Protein AF-A0A0B2VXY4-F1 (afdb_monomer_lite)

Foldseek 3Di:
DDDDDDDDDDDDDDDDDDDDDDDDDDDPDQPWDLCSLQVLQVVLQVPLPFQKAFPDDPVPADSFKGFIAGRHDVHDQVLQVVLQVVCVVVVNPDQFDDPVVGGGMDGCDPVHGSVNSVVVSVSSVVSSVVVVVD

Organism: Toxocara canis (NCBI:txid6265)

Radius of gyration: 22.94 Å; chains: 1; bounding box: 69×56×58 Å

InterPro domains:
  IPR015422 Pyridoxal phosphate-dependent transferase, small domain [G3DSA:3.90.1150.10] (25-132)
  IPR015424 Pyridoxal phosphate-dependent transferase [SSF53383] (34-130)
  IPR022278 Phosphoserine aminotransferase [PTHR43247] (21-131)

Structure (mmCIF, N/CA/C/O backbone):
data_AF-A0A0B2VXY4-F1
#
_entry.id   AF-A0A0B2VXY4-F1
#
loop_
_atom_site.group_PDB
_atom_site.id
_atom_site.type_symbol
_atom_site.label_atom_id
_atom_site.label_alt_id
_atom_site.label_comp_id
_atom_site.label_asym_id
_atom_site.label_entity_id
_atom_site.label_seq_id
_atom_site.pdbx_PDB_ins_code
_atom_site.Cartn_x
_atom_site.Cartn_y
_atom_site.Cartn_z
_atom_site.occupancy
_atom_site.B_iso_or_equiv
_atom_site.auth_seq_id
_atom_site.auth_comp_id
_atom_site.auth_asym_id
_atom_site.auth_atom_id
_atom_site.pdbx_PDB_model_num
ATOM 1 N N . MET A 1 1 ? -56.621 -38.574 -40.735 1.00 44.31 1 MET A N 1
ATOM 2 C CA . MET A 1 1 ? -55.286 -39.213 -40.753 1.00 44.31 1 MET A CA 1
ATOM 3 C C . MET A 1 1 ? -54.225 -38.117 -40.756 1.00 44.31 1 MET A C 1
ATOM 5 O O . MET A 1 1 ? -54.427 -37.148 -41.467 1.00 44.31 1 MET A O 1
ATOM 9 N N . MET A 1 2 ? -53.127 -38.332 -40.014 1.00 39.44 2 MET A N 1
ATOM 10 C CA . MET A 1 2 ? -51.811 -37.648 -40.070 1.00 39.44 2 MET A CA 1
ATOM 11 C C . MET A 1 2 ? -51.463 -36.569 -39.007 1.00 39.44 2 MET A C 1
ATOM 13 O O . MET A 1 2 ? -51.690 -35.387 -39.206 1.00 39.44 2 MET A O 1
ATOM 17 N N . LYS A 1 3 ? -50.829 -37.065 -37.918 1.00 41.31 3 LYS A N 1
ATOM 18 C CA . LYS A 1 3 ? -49.553 -36.650 -37.259 1.00 41.31 3 LYS A CA 1
ATOM 19 C C . LYS A 1 3 ? -49.435 -35.181 -36.787 1.00 41.31 3 LYS A C 1
ATOM 21 O O . LYS A 1 3 ? -49.343 -34.286 -37.605 1.00 41.31 3 LYS A O 1
ATOM 26 N N . SER A 1 4 ? -49.485 -34.848 -35.489 1.00 43.88 4 SER A N 1
ATOM 27 C CA . SER A 1 4 ? -48.499 -35.077 -34.402 1.00 43.88 4 SER A CA 1
ATOM 28 C C . SER A 1 4 ? -47.061 -34.638 -34.714 1.00 43.88 4 SER A C 1
ATOM 30 O O . SER A 1 4 ? -46.292 -35.423 -35.266 1.00 43.88 4 SER A O 1
ATOM 32 N N . SER A 1 5 ? -46.667 -33.462 -34.212 1.00 43.88 5 SER A N 1
ATOM 33 C CA . SER A 1 5 ? -45.280 -33.159 -33.826 1.00 43.88 5 SER A CA 1
ATOM 34 C C . SER A 1 5 ? -45.240 -32.023 -32.795 1.00 43.88 5 SER A C 1
ATOM 36 O O . SER A 1 5 ? -45.527 -30.872 -33.115 1.00 43.88 5 SER A O 1
ATOM 38 N N . LEU A 1 6 ? -44.896 -32.381 -31.553 1.00 43.19 6 LEU A N 1
ATOM 39 C CA . LEU A 1 6 ? -44.560 -31.474 -30.456 1.00 43.19 6 LEU A CA 1
ATOM 40 C C . LEU A 1 6 ? -43.288 -30.677 -30.784 1.00 43.19 6 LEU A C 1
ATOM 42 O O . LEU A 1 6 ? -42.260 -31.267 -31.116 1.00 43.19 6 LEU A O 1
ATOM 46 N N . THR A 1 7 ? -43.315 -29.367 -30.552 1.00 48.66 7 THR A N 1
ATOM 47 C CA . THR A 1 7 ? -42.123 -28.523 -30.396 1.00 48.66 7 THR A CA 1
ATOM 48 C C . THR A 1 7 ? -42.052 -28.019 -28.950 1.00 48.66 7 THR A C 1
ATOM 50 O O . THR A 1 7 ? -43.042 -27.578 -28.372 1.00 48.66 7 THR A O 1
ATOM 53 N N . ARG A 1 8 ? -40.881 -28.178 -28.320 1.00 41.69 8 ARG A N 1
ATOM 54 C CA . ARG A 1 8 ? -40.602 -27.805 -26.920 1.00 41.69 8 ARG A CA 1
ATOM 55 C C . ARG A 1 8 ? -40.398 -26.287 -26.786 1.00 41.69 8 ARG A C 1
ATOM 57 O O . ARG A 1 8 ? -39.759 -25.720 -27.669 1.00 41.69 8 ARG A O 1
ATOM 64 N N . PRO A 1 9 ? -40.790 -25.645 -25.670 1.00 42.12 9 PRO A N 1
ATOM 65 C CA . PRO A 1 9 ? -40.322 -24.304 -25.341 1.00 42.12 9 PRO A CA 1
ATOM 66 C C . PRO A 1 9 ? -39.018 -24.372 -24.526 1.00 42.12 9 PRO A C 1
ATOM 68 O O . PRO A 1 9 ? -38.925 -25.093 -23.532 1.00 42.12 9 PRO A O 1
ATOM 71 N N . THR A 1 10 ? -38.000 -23.618 -24.942 1.00 45.84 10 THR A N 1
ATOM 72 C CA . THR A 1 10 ? -36.771 -23.379 -24.168 1.00 45.84 10 THR A CA 1
ATOM 73 C C . THR A 1 10 ? -36.896 -22.083 -23.375 1.00 45.84 10 THR A C 1
ATOM 75 O O . THR A 1 10 ? -37.197 -21.031 -23.934 1.00 45.84 10 THR A O 1
ATOM 78 N N . ALA A 1 11 ? -36.649 -22.178 -22.071 1.00 41.75 11 ALA A N 1
ATOM 79 C CA . ALA A 1 11 ? -36.584 -21.069 -21.131 1.00 41.75 11 ALA A CA 1
ATOM 80 C C . ALA A 1 11 ? -35.378 -20.149 -21.398 1.00 41.75 11 ALA A C 1
ATOM 82 O O . ALA A 1 11 ? -34.286 -20.623 -21.702 1.00 41.75 11 ALA A O 1
ATOM 83 N N . GLY A 1 12 ? -35.566 -18.843 -21.202 1.00 37.97 12 GLY A N 1
ATOM 84 C CA . GLY A 1 12 ? -34.498 -17.845 -21.187 1.00 37.97 12 GLY A CA 1
ATOM 85 C C . GLY A 1 12 ? -34.935 -16.618 -20.395 1.00 37.97 12 GLY A C 1
ATOM 86 O O . GLY A 1 12 ? -35.722 -15.813 -20.874 1.00 37.97 12 GLY A O 1
ATOM 87 N N . ALA A 1 13 ? -34.464 -16.528 -19.153 1.00 39.25 13 ALA A N 1
ATOM 88 C CA . ALA A 1 13 ? -34.708 -15.436 -18.223 1.00 39.25 13 ALA A CA 1
ATOM 89 C C . ALA A 1 13 ? -33.928 -14.168 -18.613 1.00 39.25 13 ALA A C 1
ATOM 91 O O . ALA A 1 13 ? -32.765 -14.251 -18.995 1.00 39.25 13 ALA A O 1
ATOM 92 N N . GLY A 1 14 ? -34.529 -12.994 -18.416 1.00 37.03 14 GLY A N 1
ATOM 93 C CA . GLY A 1 14 ? -33.845 -11.705 -18.510 1.00 37.03 14 GLY A CA 1
ATOM 94 C C . GLY A 1 14 ? -34.555 -10.672 -17.647 1.00 37.03 14 GLY A C 1
ATOM 95 O O . GLY A 1 14 ? -35.614 -10.182 -18.011 1.00 37.03 14 GLY A O 1
ATOM 96 N N . ARG A 1 15 ? -34.001 -10.404 -16.462 1.00 41.06 15 ARG A N 1
ATOM 97 C CA . ARG A 1 15 ? -34.471 -9.386 -15.517 1.00 41.06 15 ARG A CA 1
ATOM 98 C C . ARG A 1 15 ? -34.192 -8.002 -16.103 1.00 41.06 15 ARG A C 1
ATOM 100 O O .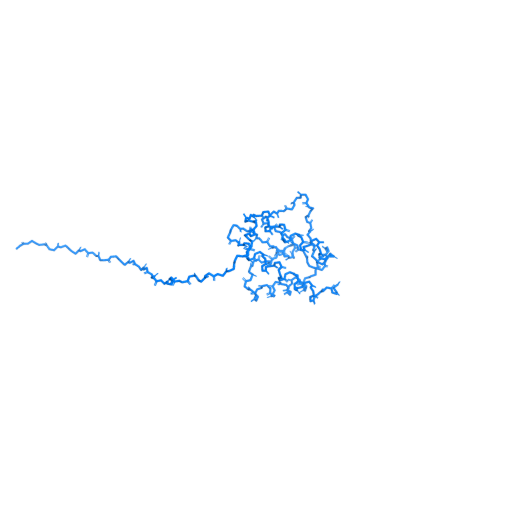 ARG A 1 15 ? -33.031 -7.624 -16.220 1.00 41.06 15 ARG A O 1
ATOM 107 N N . GLU A 1 16 ? -35.231 -7.241 -16.416 1.00 39.00 16 GLU A N 1
ATOM 108 C CA . GLU A 1 16 ? -35.106 -5.797 -16.605 1.00 39.00 16 GLU A CA 1
ATOM 109 C C . GLU A 1 16 ? -35.176 -5.125 -15.233 1.00 39.00 16 GLU A C 1
ATOM 111 O O . GLU A 1 16 ? -36.204 -5.148 -14.557 1.00 39.00 16 GLU A O 1
ATOM 116 N N . SER A 1 17 ? -34.060 -4.551 -14.788 1.00 39.88 17 SER A N 1
ATOM 117 C CA . SER A 1 17 ? -34.043 -3.687 -13.614 1.00 39.88 17 SER A CA 1
ATOM 118 C C . SER A 1 17 ? -33.213 -2.437 -13.875 1.00 39.88 17 SER A C 1
ATOM 120 O O . SER A 1 17 ? -32.003 -2.517 -14.070 1.00 39.88 17 SER A O 1
ATOM 122 N N . LEU A 1 18 ? -33.907 -1.305 -13.737 1.00 38.75 18 LEU A N 1
ATOM 123 C CA . LEU A 1 18 ? -33.425 -0.032 -13.200 1.00 38.75 18 LEU A CA 1
ATOM 124 C C . LEU A 1 18 ? -32.590 0.849 -14.139 1.00 38.75 18 LEU A C 1
ATOM 126 O O . LEU A 1 18 ? -31.379 1.003 -14.008 1.00 38.75 18 LEU A O 1
ATOM 130 N N . SER A 1 19 ? -33.312 1.585 -14.983 1.00 42.47 19 SER A N 1
ATOM 131 C CA . SER A 1 19 ? -32.935 2.944 -15.362 1.00 42.47 19 SER A CA 1
ATOM 132 C C . SER A 1 19 ? -33.084 3.879 -14.154 1.00 42.47 19 SER A C 1
ATOM 134 O O . SER A 1 19 ? -34.205 4.096 -13.700 1.00 42.47 19 SER A O 1
ATOM 136 N N . GLN A 1 20 ? -31.976 4.426 -13.649 1.00 40.78 20 GLN A N 1
ATOM 137 C CA . GLN A 1 20 ? -31.841 5.800 -13.126 1.00 40.78 20 GLN A CA 1
ATOM 138 C C . GLN A 1 20 ? -30.443 5.972 -12.508 1.00 40.78 20 GLN A C 1
ATOM 140 O O . GLN A 1 20 ? -30.239 5.783 -11.311 1.00 40.78 20 GLN A O 1
ATOM 145 N N . ALA A 1 21 ? -29.468 6.372 -13.326 1.00 48.22 21 ALA A N 1
ATOM 146 C CA . ALA A 1 21 ? -28.215 6.926 -12.826 1.00 48.22 21 ALA A CA 1
ATOM 147 C C . ALA A 1 21 ? -28.363 8.453 -12.742 1.00 48.22 21 ALA A C 1
ATOM 149 O O . ALA A 1 21 ? -28.417 9.150 -13.753 1.00 48.22 21 ALA A O 1
ATOM 150 N N . LYS A 1 22 ? -28.491 8.952 -11.509 1.00 41.19 22 LYS A N 1
ATOM 151 C CA . LYS A 1 22 ? -28.467 10.377 -11.164 1.00 41.19 22 LYS A CA 1
ATOM 152 C C . LYS A 1 22 ? -27.109 10.988 -11.510 1.00 41.19 22 LYS A C 1
ATOM 154 O O . LYS A 1 22 ? -26.071 10.485 -11.092 1.00 41.19 22 LYS A O 1
ATOM 159 N N . THR A 1 23 ? -27.157 12.135 -12.173 1.00 45.16 23 THR A N 1
ATOM 160 C CA . THR A 1 23 ? -26.072 13.101 -12.339 1.00 45.16 23 THR A CA 1
ATOM 161 C C . THR A 1 23 ? -25.501 13.495 -10.974 1.00 45.16 23 THR A C 1
ATOM 163 O O . THR A 1 23 ? -26.224 14.028 -10.129 1.00 45.16 23 THR A O 1
ATOM 166 N N . LYS A 1 24 ? -24.204 13.265 -10.749 1.00 42.03 24 LYS A N 1
ATOM 167 C CA . LYS A 1 24 ? -23.447 13.882 -9.655 1.00 42.03 24 LYS A CA 1
ATOM 168 C C . LYS A 1 24 ? -22.055 14.261 -10.145 1.00 42.03 24 LYS A C 1
ATOM 170 O O . LYS A 1 24 ? -21.290 13.386 -10.515 1.00 42.03 24 LYS A O 1
ATOM 175 N N . GLY A 1 25 ? -21.782 15.565 -10.091 1.00 37.16 25 GLY A N 1
ATOM 176 C CA . GLY A 1 25 ? -20.460 16.154 -9.885 1.00 37.16 25 GLY A CA 1
ATOM 177 C C . GLY A 1 25 ? -19.430 15.915 -10.981 1.00 37.16 25 GLY A C 1
ATOM 178 O O . GLY A 1 25 ? -18.835 14.851 -11.067 1.00 37.16 25 GLY A O 1
ATOM 179 N N . ALA A 1 26 ? -19.125 16.965 -11.740 1.00 49.56 26 ALA A N 1
ATOM 180 C CA . ALA A 1 26 ? -17.850 17.068 -12.429 1.00 49.56 26 ALA A CA 1
ATOM 181 C C . ALA A 1 26 ? -16.717 17.115 -11.385 1.00 49.56 26 ALA A C 1
ATOM 183 O O . ALA A 1 26 ? -16.342 18.184 -10.912 1.00 49.56 26 ALA A O 1
ATOM 184 N N . THR A 1 27 ? -16.187 15.957 -11.000 1.00 41.94 27 THR A N 1
ATOM 185 C CA . THR A 1 27 ? -14.828 15.849 -10.473 1.00 41.94 27 THR A CA 1
ATOM 186 C C . THR A 1 27 ? -13.949 15.386 -11.626 1.00 41.94 27 THR A C 1
ATOM 188 O O . THR A 1 27 ? -14.305 14.492 -12.393 1.00 41.94 27 THR A O 1
ATOM 191 N N . SER A 1 28 ? -12.842 16.099 -11.819 1.00 43.66 28 SER A N 1
ATOM 192 C CA . SER A 1 28 ? -11.775 15.800 -12.774 1.00 43.66 28 SER A CA 1
ATOM 193 C C . SER A 1 28 ? -11.609 14.294 -12.965 1.00 43.66 28 SER A C 1
ATOM 195 O O . SER A 1 28 ? -11.343 13.592 -11.991 1.00 43.66 28 SER A O 1
ATOM 197 N N . HIS A 1 29 ? -11.769 13.808 -14.198 1.00 46.78 29 HIS A N 1
ATOM 198 C CA . HIS 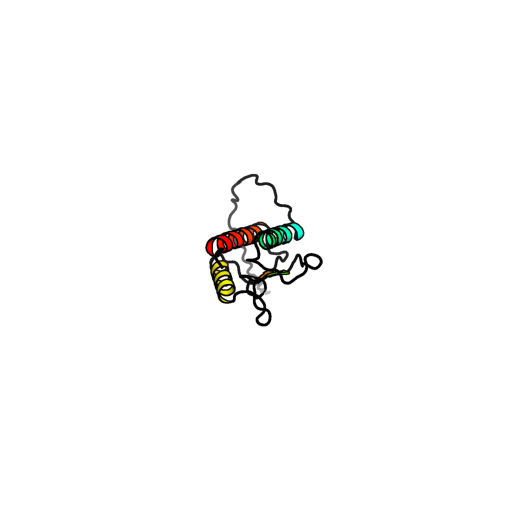A 1 29 ? -11.515 12.408 -14.518 1.00 46.78 29 HIS A CA 1
ATOM 199 C C . HIS A 1 29 ? -10.082 12.085 -14.070 1.00 46.78 29 HIS A C 1
ATOM 201 O O . HIS A 1 29 ? -9.140 12.658 -14.626 1.00 46.78 29 HIS A O 1
ATOM 207 N N . PRO A 1 30 ? -9.882 11.240 -13.046 1.00 54.06 30 PRO A N 1
ATOM 208 C CA . PRO A 1 30 ? -8.543 10.881 -12.619 1.00 54.06 30 PRO A CA 1
ATOM 209 C C . PRO A 1 30 ? -7.903 10.112 -13.770 1.00 54.06 30 PRO A C 1
ATOM 211 O O . PRO A 1 30 ? -8.549 9.220 -14.316 1.00 54.06 30 PRO A O 1
ATOM 214 N N . CYS A 1 31 ? -6.678 10.476 -14.162 1.00 52.72 31 CYS A N 1
ATOM 215 C CA . CYS A 1 31 ? -5.918 9.824 -15.231 1.00 52.72 31 CYS A CA 1
ATOM 216 C C . CYS A 1 31 ? -6.151 8.306 -15.202 1.00 52.72 31 CYS A C 1
ATOM 218 O O . CYS A 1 31 ? -5.686 7.601 -14.308 1.00 52.72 31 CYS A O 1
ATOM 220 N N . THR A 1 32 ? -6.949 7.801 -16.141 1.00 60.72 32 THR A N 1
ATOM 221 C CA . THR A 1 32 ? -7.458 6.431 -16.111 1.00 60.72 32 THR A CA 1
ATOM 222 C C . THR A 1 32 ? -6.371 5.504 -16.631 1.00 60.72 32 THR A C 1
ATOM 224 O O . THR A 1 32 ? -6.276 5.244 -17.827 1.00 60.72 32 THR A O 1
ATOM 227 N N . GLY A 1 33 ? -5.492 5.039 -15.747 1.00 82.12 33 GLY A N 1
ATOM 228 C CA . GLY A 1 33 ? -4.384 4.186 -16.156 1.00 82.12 33 GLY A CA 1
ATOM 229 C C . GLY A 1 33 ? -3.713 3.482 -14.992 1.00 82.12 33 GLY A C 1
ATOM 230 O O . GLY A 1 33 ? -3.722 3.958 -13.859 1.00 82.12 33 GLY A O 1
ATOM 231 N N . LEU A 1 34 ? -3.098 2.340 -15.288 1.00 86.31 34 LEU A N 1
ATOM 232 C CA . LEU A 1 34 ? -2.355 1.551 -14.311 1.00 86.31 34 LEU A CA 1
ATOM 233 C C . LEU A 1 34 ? -1.229 2.364 -13.644 1.00 86.31 34 LEU A C 1
ATOM 235 O O . LEU A 1 34 ? -1.035 2.260 -12.438 1.00 86.31 34 LEU A O 1
ATOM 239 N N . ASN A 1 35 ? -0.555 3.233 -14.407 1.00 88.56 35 ASN A N 1
ATOM 240 C CA . ASN A 1 35 ? 0.463 4.148 -13.883 1.00 88.56 35 ASN A CA 1
ATOM 241 C C . ASN A 1 35 ? -0.088 5.103 -12.817 1.00 88.56 35 ASN A C 1
ATOM 243 O O . ASN A 1 35 ? 0.556 5.304 -11.795 1.00 88.56 35 ASN A O 1
ATOM 247 N N . ALA A 1 36 ? -1.278 5.669 -13.031 1.00 89.69 36 ALA A N 1
ATOM 248 C CA . ALA A 1 36 ? -1.884 6.593 -12.076 1.00 89.69 36 ALA A CA 1
ATOM 249 C C . ALA A 1 36 ? -2.319 5.870 -10.794 1.00 89.69 36 ALA A C 1
ATOM 251 O O . ALA A 1 36 ? -2.051 6.352 -9.696 1.00 89.69 36 ALA A O 1
ATOM 252 N N . LYS A 1 37 ? -2.920 4.679 -10.932 1.00 90.62 37 LYS A N 1
ATOM 253 C CA . LYS A 1 37 ? -3.300 3.831 -9.792 1.00 90.6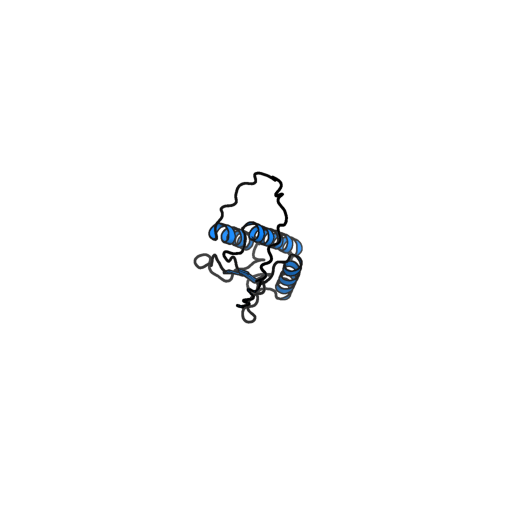2 37 LYS A CA 1
ATOM 254 C C . LYS A 1 37 ? -2.078 3.455 -8.951 1.00 90.62 37 LYS A C 1
ATOM 256 O O . LYS A 1 37 ? -2.066 3.665 -7.742 1.00 90.62 37 LYS A O 1
ATOM 261 N N . ALA A 1 38 ? -1.038 2.931 -9.599 1.00 92.25 38 ALA A N 1
ATOM 262 C CA . ALA A 1 38 ? 0.182 2.521 -8.918 1.00 92.25 38 ALA A CA 1
ATOM 263 C C . ALA A 1 38 ? 0.919 3.713 -8.301 1.00 92.25 38 ALA A C 1
ATOM 265 O O . ALA A 1 38 ? 1.362 3.634 -7.158 1.00 92.25 38 ALA A O 1
ATOM 266 N N . GLY A 1 39 ? 1.006 4.825 -9.037 1.00 92.12 39 GLY A N 1
ATOM 267 C CA . GLY A 1 39 ? 1.609 6.069 -8.572 1.00 92.12 39 GLY A CA 1
ATOM 268 C C . GLY A 1 39 ? 0.964 6.571 -7.285 1.00 92.12 39 GLY A C 1
ATOM 269 O O . GLY A 1 39 ? 1.684 6.856 -6.336 1.00 92.12 39 GLY A O 1
ATOM 270 N N . HIS A 1 40 ? -0.370 6.569 -7.212 1.00 93.25 40 HIS A N 1
ATOM 271 C CA . HIS A 1 40 ? -1.103 6.981 -6.015 1.00 93.25 40 HIS A CA 1
ATOM 272 C C . HIS A 1 40 ? -0.736 6.150 -4.774 1.00 93.25 40 HIS A C 1
ATOM 274 O O . HIS A 1 40 ? -0.442 6.699 -3.715 1.00 93.25 40 HIS A O 1
ATOM 280 N N . ILE A 1 41 ? -0.691 4.820 -4.905 1.00 94.00 41 ILE A N 1
ATOM 281 C CA . ILE A 1 41 ? -0.318 3.937 -3.790 1.00 94.00 41 ILE A CA 1
ATOM 282 C C . ILE A 1 41 ? 1.159 4.119 -3.411 1.00 94.00 41 ILE A C 1
ATOM 284 O O . ILE A 1 41 ? 1.494 4.198 -2.229 1.00 94.00 41 ILE A O 1
ATOM 288 N N . TYR A 1 42 ? 2.058 4.219 -4.394 1.00 94.00 42 TYR A N 1
ATOM 289 C CA . TYR A 1 42 ? 3.483 4.424 -4.130 1.00 94.00 42 TYR A CA 1
ATOM 290 C C . TYR A 1 42 ? 3.796 5.779 -3.501 1.00 94.00 42 TYR A C 1
ATOM 292 O O . TYR A 1 42 ? 4.716 5.858 -2.688 1.00 94.00 42 TYR A O 1
ATOM 300 N N . GLU A 1 43 ? 3.051 6.823 -3.851 1.00 94.00 43 GLU A N 1
ATOM 301 C CA . GLU A 1 43 ? 3.157 8.135 -3.222 1.00 94.00 43 GLU A CA 1
ATOM 302 C C . GLU A 1 43 ? 2.885 8.028 -1.721 1.00 94.00 43 GLU A C 1
ATOM 304 O O . GLU A 1 43 ? 3.740 8.415 -0.929 1.00 94.00 43 GLU A O 1
ATOM 309 N N . ILE A 1 44 ? 1.781 7.379 -1.333 1.00 94.25 44 ILE A N 1
ATOM 310 C CA . ILE A 1 44 ? 1.424 7.158 0.077 1.00 94.25 44 ILE A CA 1
ATOM 311 C C . ILE A 1 44 ? 2.529 6.393 0.810 1.00 94.25 44 ILE A C 1
ATOM 313 O O . ILE A 1 44 ? 2.929 6.788 1.907 1.00 94.25 44 ILE A O 1
ATOM 317 N N . ILE A 1 45 ? 3.065 5.334 0.191 1.00 93.12 45 ILE A N 1
ATOM 318 C CA . ILE A 1 45 ? 4.176 4.556 0.759 1.00 93.12 45 ILE A CA 1
ATOM 319 C C . ILE A 1 45 ? 5.392 5.459 0.997 1.00 93.12 45 ILE A C 1
ATOM 321 O O . ILE A 1 45 ? 5.943 5.472 2.096 1.00 93.12 45 ILE A O 1
ATOM 325 N N . ASN A 1 46 ? 5.786 6.257 0.004 1.00 91.38 46 ASN A N 1
ATOM 326 C CA . ASN A 1 46 ? 6.948 7.136 0.108 1.00 91.38 46 ASN A CA 1
ATOM 327 C C . ASN A 1 46 ? 6.744 8.267 1.142 1.00 91.38 46 ASN A C 1
ATOM 329 O O . ASN A 1 46 ? 7.698 8.653 1.813 1.00 91.38 46 ASN A O 1
ATOM 333 N N . THR A 1 47 ? 5.520 8.784 1.308 1.00 91.75 47 THR A N 1
ATOM 334 C CA . THR A 1 47 ? 5.207 9.858 2.273 1.00 91.75 47 THR A CA 1
ATOM 335 C C . THR A 1 47 ? 4.989 9.369 3.705 1.00 91.75 47 THR A C 1
ATOM 337 O O . THR A 1 47 ? 4.928 10.178 4.627 1.00 91.75 47 THR A O 1
ATOM 340 N N . SER A 1 48 ? 4.905 8.055 3.923 1.00 90.12 48 SER A N 1
ATOM 341 C CA . SER A 1 48 ? 4.571 7.443 5.220 1.00 90.12 48 SER A CA 1
ATOM 342 C C . SER A 1 48 ? 5.687 7.475 6.275 1.00 90.12 48 SER A C 1
ATOM 344 O O . SER A 1 48 ? 5.596 6.792 7.291 1.00 90.12 48 SER A O 1
ATOM 346 N N . LYS A 1 49 ? 6.773 8.226 6.039 1.00 87.50 49 LYS A N 1
ATOM 347 C CA . LYS A 1 49 ? 7.935 8.346 6.945 1.00 87.50 49 LYS A CA 1
ATOM 348 C C . LYS A 1 49 ? 8.527 6.995 7.392 1.00 87.50 49 LYS A C 1
ATOM 350 O O . LYS A 1 49 ? 9.086 6.890 8.476 1.00 87.50 49 LYS A O 1
ATOM 355 N N . GLY A 1 50 ? 8.424 5.968 6.547 1.00 86.81 50 GLY A N 1
ATOM 356 C CA . GLY A 1 50 ? 8.941 4.624 6.822 1.00 86.81 50 GLY A CA 1
ATOM 357 C C . GLY A 1 50 ? 7.943 3.669 7.478 1.00 86.81 50 GLY A C 1
ATOM 358 O O . GLY A 1 50 ? 8.273 2.497 7.642 1.00 86.81 50 GLY A O 1
ATOM 359 N N . PHE A 1 51 ? 6.723 4.114 7.793 1.00 91.94 51 PHE A N 1
ATOM 360 C CA . PHE A 1 51 ? 5.674 3.235 8.308 1.00 91.94 51 PHE A CA 1
ATOM 361 C C . PHE A 1 51 ? 5.272 2.173 7.284 1.00 91.94 51 PHE A C 1
ATOM 363 O O . PHE A 1 51 ? 5.250 0.986 7.607 1.00 91.94 51 PHE A O 1
ATOM 370 N N . TYR A 1 52 ? 5.020 2.578 6.036 1.00 93.81 52 TYR A N 1
ATOM 371 C CA . TYR A 1 52 ? 4.894 1.655 4.915 1.00 93.81 52 TYR A CA 1
ATOM 372 C C . TYR A 1 52 ? 6.243 1.500 4.221 1.00 93.81 52 TYR A C 1
ATOM 374 O O . TYR A 1 52 ? 6.854 2.477 3.785 1.00 93.81 52 TYR A O 1
ATOM 382 N N . TYR A 1 53 ? 6.688 0.258 4.060 1.00 91.50 53 TYR A N 1
ATOM 383 C CA . TYR A 1 53 ? 7.968 -0.048 3.435 1.00 91.50 53 TYR A CA 1
ATOM 384 C C . TYR A 1 53 ? 7.801 -0.998 2.251 1.00 91.50 53 TYR A C 1
ATOM 386 O O . TYR A 1 53 ? 7.338 -2.125 2.398 1.00 91.50 53 TYR A O 1
ATOM 394 N N . SER A 1 54 ? 8.215 -0.565 1.062 1.00 91.50 54 SER A N 1
ATOM 395 C CA . SER A 1 54 ? 8.324 -1.444 -0.106 1.00 91.50 54 SER A CA 1
ATOM 396 C C . SER A 1 54 ? 9.742 -2.020 -0.175 1.00 91.50 54 SER A C 1
ATOM 398 O O . SER A 1 54 ? 10.677 -1.234 -0.334 1.00 91.50 54 SER A O 1
ATOM 400 N N . PRO A 1 55 ? 9.931 -3.355 -0.149 1.00 86.69 55 PRO A N 1
ATOM 401 C CA . PRO A 1 55 ? 11.256 -3.974 -0.276 1.00 86.69 55 PRO A CA 1
ATOM 402 C C . PRO A 1 55 ? 11.827 -3.891 -1.702 1.00 86.69 55 PRO A C 1
ATOM 404 O O . PRO A 1 55 ? 12.962 -4.289 -1.944 1.00 86.69 55 PRO A O 1
ATOM 407 N N . VAL A 1 56 ? 11.034 -3.412 -2.666 1.00 88.06 56 VAL A N 1
ATOM 408 C CA . VAL A 1 56 ? 11.422 -3.312 -4.075 1.00 88.06 56 VAL A CA 1
ATOM 409 C C . VAL A 1 56 ? 12.004 -1.932 -4.367 1.00 88.06 56 VAL A C 1
ATOM 411 O O . VAL A 1 56 ? 11.360 -0.908 -4.097 1.00 88.06 56 VAL A O 1
ATOM 414 N N . ASP A 1 57 ? 13.191 -1.929 -4.977 1.00 87.75 57 ASP A N 1
ATOM 415 C CA . ASP A 1 57 ? 13.862 -0.731 -5.482 1.00 87.75 57 ASP A CA 1
ATOM 416 C C . ASP A 1 57 ? 12.919 0.069 -6.405 1.00 87.75 57 ASP A C 1
ATOM 418 O O . ASP A 1 57 ? 12.284 -0.531 -7.282 1.00 87.75 57 ASP A O 1
ATOM 422 N N . PRO A 1 58 ? 12.816 1.404 -6.238 1.00 88.56 58 PRO A N 1
ATOM 423 C CA . PRO A 1 58 ? 12.004 2.276 -7.082 1.00 88.56 58 PRO A CA 1
ATO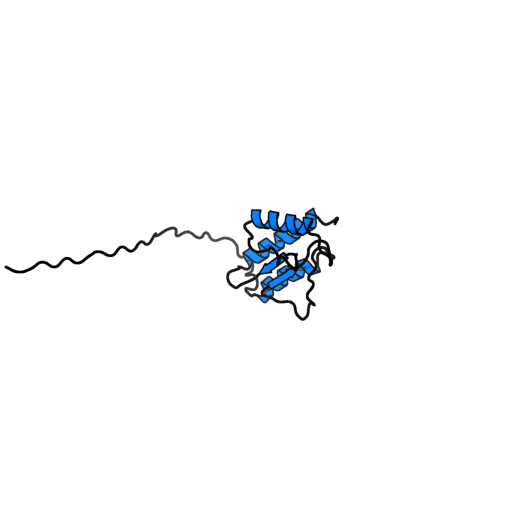M 424 C C . PRO A 1 58 ? 12.072 2.000 -8.586 1.00 88.56 58 PRO A C 1
ATOM 426 O O . PRO A 1 58 ? 11.039 2.064 -9.251 1.00 88.56 58 PRO A O 1
ATOM 429 N N . LYS A 1 59 ? 13.248 1.642 -9.116 1.00 88.44 59 LYS A N 1
ATOM 430 C CA . LYS A 1 59 ? 13.454 1.379 -10.547 1.00 88.44 59 LYS A CA 1
ATOM 431 C C . LYS A 1 59 ? 12.746 0.114 -11.050 1.00 88.44 59 LYS A C 1
ATOM 433 O O . LYS A 1 59 ? 12.438 0.024 -12.235 1.00 88.44 59 LYS A O 1
ATOM 438 N N . TYR A 1 60 ? 12.489 -0.853 -10.170 1.00 89.25 60 TYR A N 1
ATOM 439 C CA . TYR A 1 60 ? 11.918 -2.162 -10.515 1.00 89.25 60 TYR A CA 1
ATOM 440 C C . TYR A 1 60 ? 10.519 -2.382 -9.926 1.00 89.25 60 TYR A C 1
ATOM 442 O O . TYR A 1 60 ? 10.014 -3.506 -9.895 1.00 89.25 60 TYR A O 1
ATOM 450 N N . ARG A 1 61 ? 9.878 -1.313 -9.441 1.00 90.38 61 ARG A N 1
ATOM 451 C CA . ARG A 1 61 ? 8.532 -1.363 -8.866 1.00 90.38 61 ARG A CA 1
ATOM 452 C C . ARG A 1 61 ? 7.503 -1.797 -9.910 1.00 90.38 61 ARG A C 1
ATOM 454 O O . ARG A 1 61 ? 7.407 -1.228 -10.994 1.00 90.38 61 ARG A O 1
ATOM 461 N N . SER A 1 62 ? 6.713 -2.810 -9.563 1.00 89.88 62 SER A N 1
ATOM 462 C CA . SER A 1 62 ? 5.622 -3.280 -10.413 1.00 89.88 62 SER A CA 1
ATOM 463 C C . SER A 1 62 ? 4.424 -2.348 -10.306 1.00 89.88 62 SER A C 1
ATOM 465 O O . SER A 1 62 ? 4.003 -1.980 -9.215 1.00 89.88 62 SER A O 1
ATOM 467 N N . LEU A 1 63 ? 3.818 -2.024 -11.444 1.00 89.62 63 LEU A N 1
ATOM 468 C CA . LEU A 1 63 ? 2.586 -1.239 -11.471 1.00 89.62 63 LEU A CA 1
ATOM 469 C C . LEU A 1 63 ? 1.350 -2.082 -11.120 1.00 89.62 63 LEU A C 1
ATOM 471 O O . LEU A 1 63 ? 0.344 -1.560 -10.653 1.00 89.62 63 LEU A O 1
ATOM 475 N N . MET A 1 64 ? 1.419 -3.393 -11.359 1.00 88.88 64 MET A N 1
ATOM 476 C CA . MET A 1 64 ? 0.290 -4.308 -11.166 1.00 88.88 64 MET A CA 1
ATOM 477 C C . MET A 1 64 ? 0.208 -4.841 -9.748 1.00 88.88 64 MET A C 1
ATOM 479 O O . MET A 1 64 ? -0.875 -5.163 -9.275 1.00 88.88 64 MET A O 1
ATOM 483 N N . ASN A 1 65 ? 1.349 -5.023 -9.096 1.00 91.12 65 ASN A N 1
ATOM 484 C CA . ASN A 1 65 ? 1.406 -5.818 -7.889 1.00 91.12 65 ASN A CA 1
ATOM 485 C C . ASN A 1 65 ? 2.392 -5.180 -6.920 1.00 91.12 65 ASN A C 1
ATOM 487 O O . ASN A 1 65 ? 3.600 -5.337 -7.070 1.00 91.12 65 ASN A O 1
ATOM 491 N N . ILE A 1 66 ? 1.860 -4.460 -5.939 1.00 91.75 66 ILE A N 1
ATOM 492 C CA . ILE A 1 66 ? 2.611 -3.590 -5.039 1.00 91.75 66 ILE A CA 1
ATOM 493 C C . ILE A 1 66 ? 2.755 -4.293 -3.684 1.00 91.75 66 ILE A C 1
ATOM 495 O O . ILE A 1 66 ? 1.818 -4.261 -2.880 1.00 91.75 66 ILE A O 1
ATOM 499 N N . PRO A 1 67 ? 3.881 -4.986 -3.426 1.00 92.12 67 PRO A N 1
ATOM 500 C CA . PRO A 1 67 ? 4.184 -5.510 -2.105 1.00 92.12 67 PRO A CA 1
ATOM 501 C C . PRO A 1 67 ? 4.675 -4.388 -1.185 1.00 92.12 67 PRO A C 1
ATOM 503 O O . PRO A 1 67 ? 5.540 -3.599 -1.566 1.00 92.12 67 PRO A O 1
ATOM 506 N N . PHE A 1 68 ? 4.167 -4.350 0.041 1.00 92.38 68 PHE A N 1
ATOM 507 C CA . PHE A 1 68 ? 4.671 -3.480 1.097 1.00 92.38 68 PHE A CA 1
ATOM 508 C C . PHE A 1 68 ? 4.502 -4.125 2.477 1.00 92.38 68 PHE A C 1
ATOM 510 O O . PHE A 1 68 ? 3.675 -5.011 2.682 1.00 92.38 68 PHE A O 1
ATOM 517 N N . ARG A 1 69 ? 5.329 -3.690 3.418 1.00 92.06 69 ARG A N 1
ATOM 518 C CA . ARG A 1 69 ? 5.340 -4.060 4.835 1.00 92.06 69 ARG A CA 1
ATOM 519 C C . ARG A 1 69 ? 4.826 -2.879 5.650 1.00 92.06 69 ARG A C 1
ATOM 521 O O . ARG A 1 69 ? 4.920 -1.739 5.188 1.00 92.06 69 ARG A O 1
ATOM 528 N N . ILE A 1 70 ? 4.288 -3.147 6.834 1.00 92.44 70 ILE A N 1
ATOM 529 C CA . ILE A 1 70 ? 3.825 -2.106 7.764 1.00 92.44 70 ILE A CA 1
ATOM 530 C C . ILE A 1 70 ? 4.680 -2.156 9.029 1.00 92.44 70 ILE A C 1
ATOM 532 O O . ILE A 1 70 ? 4.927 -3.244 9.526 1.00 92.44 70 ILE A O 1
ATOM 536 N N . GLY A 1 71 ? 5.114 -1.014 9.561 1.00 89.94 71 GLY A N 1
ATOM 537 C CA . GLY A 1 71 ? 5.986 -0.941 10.740 1.00 89.94 71 GLY A CA 1
ATOM 538 C C . GLY A 1 71 ? 7.475 -1.026 10.390 1.00 89.94 71 GLY A C 1
ATOM 539 O O . GLY A 1 71 ? 8.257 -1.612 11.132 1.00 89.94 71 GLY A O 1
ATOM 540 N N . GLY A 1 72 ? 7.875 -0.486 9.233 1.00 86.44 72 GLY A N 1
ATOM 541 C CA . GLY A 1 72 ? 9.277 -0.431 8.806 1.00 86.44 72 GLY A CA 1
ATOM 542 C C . GLY A 1 72 ? 9.753 -1.626 7.976 1.00 86.44 72 GLY A C 1
ATOM 543 O O . GLY A 1 72 ? 8.969 -2.446 7.498 1.00 86.44 72 GLY A O 1
ATOM 544 N N . ALA A 1 73 ? 11.075 -1.713 7.779 1.00 84.06 73 ALA A N 1
ATOM 545 C CA . ALA A 1 73 ? 11.698 -2.674 6.862 1.00 84.06 73 ALA A CA 1
ATOM 546 C C . ALA A 1 73 ? 11.551 -4.141 7.298 1.00 84.06 73 ALA A C 1
ATOM 548 O O . ALA A 1 73 ? 11.390 -5.020 6.453 1.00 84.06 73 ALA A O 1
ATOM 549 N N . ALA A 1 74 ? 11.565 -4.398 8.609 1.00 82.94 74 ALA A N 1
ATOM 550 C CA . ALA A 1 74 ? 11.308 -5.727 9.162 1.00 82.94 74 ALA A CA 1
ATOM 551 C C . ALA A 1 74 ? 9.817 -6.108 9.085 1.00 82.94 74 ALA A C 1
ATOM 553 O O . ALA A 1 74 ? 9.477 -7.289 9.033 1.00 82.94 74 ALA A O 1
ATOM 554 N N . GLY A 1 75 ? 8.928 -5.112 9.007 1.00 86.69 75 GLY A N 1
ATOM 555 C CA . GLY A 1 75 ? 7.487 -5.268 9.153 1.00 86.69 75 GLY A CA 1
ATOM 556 C C . GLY A 1 75 ? 7.067 -5.690 10.562 1.00 86.69 75 GLY A C 1
ATOM 557 O O . GLY A 1 75 ? 7.838 -6.271 11.323 1.00 86.69 75 GLY A O 1
ATOM 558 N N . ASN A 1 76 ? 5.814 -5.416 10.890 1.00 90.00 76 ASN A N 1
ATOM 559 C CA . ASN A 1 76 ? 5.180 -5.806 12.130 1.00 90.00 76 ASN A CA 1
ATOM 560 C C . ASN A 1 76 ? 3.910 -6.608 11.829 1.00 90.00 76 ASN A C 1
ATOM 562 O O . ASN A 1 76 ? 2.932 -6.088 11.290 1.00 90.00 76 ASN A O 1
ATOM 566 N N . GLU A 1 77 ? 3.922 -7.883 12.210 1.00 88.25 77 GLU A N 1
ATOM 567 C CA . GLU A 1 77 ? 2.842 -8.822 11.898 1.00 88.25 77 GLU A CA 1
ATOM 568 C C . GLU A 1 77 ? 1.509 -8.461 12.569 1.00 88.25 77 GLU A C 1
ATOM 570 O O . GLU A 1 77 ? 0.442 -8.738 12.010 1.00 88.25 77 GLU A O 1
ATOM 575 N N . GLU A 1 78 ? 1.539 -7.815 13.739 1.00 89.38 78 GLU A N 1
ATOM 576 C CA . GLU A 1 78 ? 0.327 -7.371 14.428 1.00 89.38 78 GLU A CA 1
ATOM 577 C C . GLU A 1 78 ? -0.341 -6.221 13.675 1.00 89.38 78 GLU A C 1
ATOM 579 O O . GLU A 1 78 ? -1.559 -6.238 13.476 1.00 89.38 78 GLU A O 1
ATOM 584 N N . LEU A 1 79 ? 0.440 -5.240 13.210 1.00 91.69 79 LEU A N 1
ATOM 585 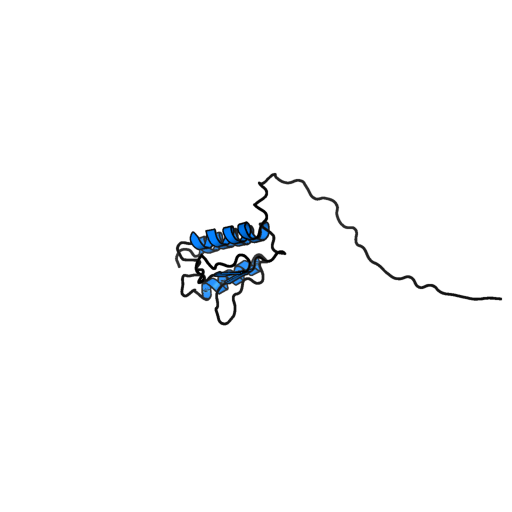C CA . LEU A 1 79 ? -0.080 -4.164 12.365 1.00 91.69 79 LEU A CA 1
ATOM 586 C C . LEU A 1 79 ? -0.573 -4.674 11.024 1.00 91.69 79 LEU A C 1
ATOM 588 O O . LEU A 1 79 ? -1.650 -4.281 10.584 1.00 91.69 79 LEU A O 1
ATOM 592 N N . GLU A 1 80 ? 0.190 -5.551 10.379 1.00 91.94 80 GLU A N 1
ATOM 593 C CA . GLU A 1 80 ? -0.199 -6.149 9.104 1.00 91.94 80 GLU A CA 1
ATOM 594 C C . GLU A 1 80 ? -1.519 -6.918 9.250 1.00 91.94 80 GLU A C 1
ATOM 596 O O . GLU A 1 80 ? -2.421 -6.779 8.422 1.00 91.94 80 GLU A O 1
ATOM 601 N N . SER A 1 81 ? -1.691 -7.652 10.352 1.00 90.44 81 SER A N 1
ATOM 602 C CA . SER A 1 81 ? -2.942 -8.349 10.663 1.00 90.44 81 SER A CA 1
ATOM 603 C C . SER A 1 81 ? -4.100 -7.382 10.930 1.00 90.44 81 SER A C 1
ATOM 605 O O . SER A 1 81 ? -5.195 -7.588 10.399 1.00 90.44 81 SER A O 1
ATOM 607 N N . LYS A 1 82 ? -3.875 -6.303 11.696 1.00 92.44 82 LYS A N 1
ATOM 608 C CA . LYS A 1 82 ? -4.879 -5.249 11.945 1.00 92.44 82 LYS A CA 1
ATOM 609 C C . LYS A 1 82 ? -5.300 -4.551 10.653 1.00 92.44 82 LYS A C 1
ATOM 611 O O . LYS A 1 82 ? -6.490 -4.317 10.450 1.00 92.44 82 LYS A O 1
ATOM 616 N N . PHE A 1 83 ? -4.350 -4.266 9.766 1.00 93.56 83 PHE A N 1
ATOM 617 C CA . PHE A 1 83 ? -4.624 -3.663 8.467 1.00 93.56 83 PHE A CA 1
ATOM 618 C C . PHE A 1 83 ? -5.467 -4.594 7.592 1.00 93.56 83 PHE A C 1
ATOM 620 O O . PHE A 1 83 ? -6.482 -4.184 7.040 1.00 93.56 83 PHE A O 1
ATOM 627 N N . VAL A 1 84 ? -5.101 -5.875 7.483 1.00 92.19 84 VAL A N 1
ATOM 628 C CA . VAL A 1 84 ? -5.881 -6.837 6.683 1.00 92.19 84 VAL A CA 1
ATOM 629 C C . VAL A 1 84 ? -7.298 -6.997 7.242 1.00 92.19 84 VAL A C 1
ATOM 631 O O . VAL A 1 84 ? -8.254 -7.062 6.470 1.00 92.19 84 VAL A O 1
ATOM 634 N N . ALA A 1 85 ? -7.455 -7.024 8.568 1.00 91.50 85 ALA A N 1
ATOM 635 C CA . ALA A 1 85 ? -8.764 -7.106 9.209 1.00 91.50 85 ALA A CA 1
ATOM 636 C C . ALA A 1 85 ? -9.624 -5.858 8.944 1.00 91.50 85 ALA A C 1
ATOM 638 O O . ALA A 1 85 ? -10.800 -5.991 8.607 1.00 91.50 85 ALA A O 1
ATOM 639 N N . GLY A 1 86 ? -9.049 -4.657 9.051 1.00 92.06 86 GLY A N 1
ATOM 640 C CA . GLY A 1 86 ? -9.761 -3.411 8.757 1.00 92.06 86 GLY A CA 1
ATOM 641 C C . GLY A 1 86 ? -10.118 -3.276 7.276 1.00 92.06 86 GLY A C 1
ATOM 642 O O . GLY A 1 86 ? -11.247 -2.925 6.942 1.00 92.06 86 GLY A O 1
ATOM 643 N N . ALA A 1 87 ? -9.206 -3.648 6.379 1.00 91.81 87 ALA A N 1
ATOM 644 C CA . ALA A 1 87 ? -9.467 -3.644 4.945 1.00 91.81 87 ALA A CA 1
ATOM 645 C C . ALA A 1 87 ? -10.600 -4.617 4.565 1.00 91.81 87 ALA A C 1
ATOM 647 O O . ALA A 1 87 ? -11.468 -4.277 3.761 1.00 91.81 87 ALA A O 1
ATOM 648 N N . LEU A 1 88 ? -10.657 -5.791 5.207 1.00 90.25 88 LEU A N 1
ATOM 649 C CA . LEU A 1 88 ? -11.741 -6.757 5.017 1.00 90.25 88 LEU A CA 1
ATOM 650 C C . LEU A 1 88 ? -13.108 -6.185 5.429 1.00 90.25 88 LEU A C 1
ATOM 652 O O . LEU A 1 88 ? -14.094 -6.419 4.734 1.00 90.25 88 LEU A O 1
ATOM 656 N N . GLN A 1 89 ? -13.171 -5.402 6.513 1.00 90.38 89 GLN A N 1
ATOM 657 C CA . GLN A 1 89 ? -14.405 -4.724 6.941 1.00 90.38 89 GLN A CA 1
ATOM 658 C C . GLN A 1 89 ? -14.886 -3.681 5.923 1.00 90.38 89 GLN A C 1
ATOM 660 O O . GLN A 1 89 ? -16.086 -3.457 5.792 1.00 90.38 89 GLN A O 1
ATOM 665 N N . LEU A 1 90 ? -13.962 -3.086 5.164 1.00 87.69 90 LEU A N 1
ATOM 666 C CA . LEU A 1 90 ? -14.260 -2.162 4.066 1.00 87.69 90 LEU A CA 1
ATOM 667 C C . LEU A 1 90 ? -14.553 -2.877 2.734 1.00 87.69 90 LEU A C 1
ATOM 669 O O . LEU A 1 90 ? -14.710 -2.223 1.704 1.00 87.69 90 LEU A O 1
ATOM 673 N N . GLY A 1 91 ? -14.616 -4.213 2.733 1.00 86.88 91 GLY A N 1
ATOM 674 C CA . GLY A 1 91 ? -14.840 -5.023 1.534 1.00 86.88 91 GLY A CA 1
ATOM 675 C C . GLY A 1 91 ? -13.614 -5.154 0.624 1.00 86.88 91 GLY A C 1
ATOM 676 O O . GLY A 1 91 ? -13.731 -5.668 -0.487 1.00 86.88 91 GLY A O 1
ATOM 677 N N . MET A 1 92 ? -12.433 -4.720 1.072 1.00 88.88 92 MET A N 1
ATOM 678 C CA . MET A 1 92 ? -11.183 -4.842 0.322 1.00 88.88 92 MET A CA 1
ATOM 679 C C . MET A 1 92 ? -10.553 -6.212 0.586 1.00 88.88 92 MET A C 1
ATOM 681 O O . MET A 1 92 ? -9.895 -6.449 1.600 1.00 88.88 92 MET A O 1
ATOM 685 N N . ILE A 1 93 ? -10.766 -7.141 -0.342 1.00 85.50 93 ILE A N 1
ATOM 686 C CA . ILE A 1 93 ? -10.270 -8.517 -0.245 1.00 85.50 93 ILE A CA 1
ATOM 687 C C . ILE A 1 93 ? -8.955 -8.708 -1.011 1.00 85.50 93 ILE A C 1
ATOM 689 O O . ILE A 1 93 ? -8.649 -7.990 -1.957 1.00 85.50 93 ILE A O 1
ATOM 693 N N . GLY A 1 94 ? -8.169 -9.716 -0.619 1.00 83.44 94 GLY A N 1
ATOM 694 C CA . GLY A 1 94 ? -6.972 -10.126 -1.368 1.00 83.44 94 GLY A CA 1
ATOM 695 C C . GLY A 1 94 ? -5.704 -9.308 -1.099 1.00 83.44 94 GLY A C 1
ATOM 696 O O . GLY A 1 94 ? -4.719 -9.476 -1.812 1.00 83.44 94 GLY A O 1
ATOM 697 N N . LEU A 1 95 ? -5.700 -8.469 -0.061 1.00 87.44 95 LEU A N 1
ATOM 698 C CA . LEU A 1 95 ? -4.536 -7.662 0.328 1.00 87.44 95 LEU A CA 1
ATOM 699 C C . LEU A 1 95 ? -3.491 -8.438 1.143 1.00 87.44 95 LEU A C 1
ATOM 701 O O . LEU A 1 95 ? -2.361 -7.979 1.288 1.00 87.44 95 LEU A O 1
ATOM 705 N N . LYS A 1 96 ? -3.835 -9.618 1.670 1.00 86.06 96 LYS A N 1
ATOM 706 C CA . LYS A 1 96 ? -2.911 -10.433 2.469 1.00 86.06 96 LYS A CA 1
ATOM 707 C C . LYS A 1 96 ? -1.719 -10.897 1.619 1.00 86.06 96 LYS A C 1
ATOM 709 O O . LYS A 1 96 ? -1.908 -11.521 0.574 1.00 86.06 96 LYS A O 1
ATOM 714 N N . GLY A 1 97 ? -0.502 -10.609 2.083 1.00 81.00 97 GLY A N 1
ATOM 715 C CA . GLY A 1 97 ? 0.743 -11.039 1.450 1.00 81.00 97 GLY A CA 1
ATOM 716 C C . GLY A 1 97 ? 0.956 -12.557 1.477 1.00 81.00 97 GLY A C 1
ATOM 717 O O . GLY A 1 97 ? 0.203 -13.323 2.085 1.00 81.00 97 GLY A O 1
ATOM 718 N N . HIS A 1 98 ? 1.997 -13.017 0.782 1.00 74.00 98 HIS A N 1
ATOM 719 C CA . HIS A 1 98 ? 2.318 -14.443 0.701 1.00 74.00 98 HIS A CA 1
ATOM 720 C C . HIS A 1 98 ? 2.825 -14.971 2.051 1.00 74.00 98 HIS A C 1
ATOM 722 O O . HIS A 1 98 ? 3.651 -14.323 2.686 1.00 74.00 98 HIS A O 1
ATOM 728 N N . ARG A 1 99 ? 2.412 -16.183 2.454 1.00 68.56 99 ARG A N 1
ATOM 729 C CA . ARG A 1 99 ? 2.765 -16.788 3.760 1.00 68.56 99 ARG A CA 1
ATOM 730 C C . ARG A 1 99 ? 4.264 -16.764 4.089 1.00 68.56 99 ARG A C 1
ATOM 732 O O . ARG A 1 99 ? 4.610 -16.593 5.244 1.00 68.56 99 ARG A O 1
ATOM 739 N N . SER A 1 100 ? 5.130 -16.928 3.091 1.00 65.69 100 SER A N 1
ATOM 740 C CA . SER A 1 100 ? 6.591 -16.966 3.280 1.00 65.69 100 SER A CA 1
ATOM 741 C C . SER A 1 100 ? 7.259 -15.593 3.353 1.00 65.69 100 SER A C 1
ATOM 743 O O . SER A 1 100 ? 8.370 -15.490 3.849 1.00 65.69 100 SER A O 1
ATOM 745 N N . VAL A 1 101 ? 6.619 -14.560 2.802 1.00 66.75 101 VAL A N 1
ATOM 746 C CA . VAL A 1 101 ? 7.195 -13.208 2.690 1.00 66.75 101 VAL A CA 1
ATOM 747 C C . VAL A 1 101 ? 6.506 -12.246 3.655 1.00 66.75 101 VAL A C 1
ATOM 749 O O . VAL A 1 101 ? 7.028 -11.165 3.884 1.00 66.75 101 VAL A O 1
ATOM 752 N N . GLY A 1 102 ? 5.359 -12.633 4.229 1.00 79.38 102 GLY A N 1
ATOM 753 C CA . GLY A 1 102 ? 4.490 -11.789 5.050 1.00 79.38 102 GLY A CA 1
ATOM 754 C C . GLY A 1 102 ? 4.046 -10.522 4.314 1.00 79.38 102 GLY A C 1
ATOM 755 O O . GLY A 1 102 ? 4.076 -10.470 3.079 1.00 79.38 102 GLY A O 1
ATOM 756 N N . GLY A 1 103 ? 3.644 -9.492 5.055 1.00 87.50 103 GLY A N 1
ATOM 757 C CA . GLY A 1 103 ? 3.305 -8.205 4.471 1.00 87.50 103 GLY A CA 1
ATOM 758 C C . GLY A 1 103 ? 1.946 -8.147 3.797 1.00 87.50 103 GLY A C 1
ATOM 759 O O . GLY A 1 103 ? 1.057 -8.990 3.966 1.00 87.50 103 GLY A O 1
ATOM 760 N N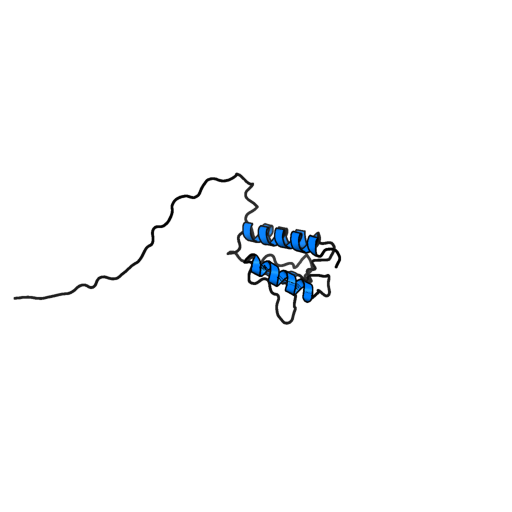 . ILE A 1 104 ? 1.814 -7.103 2.989 1.00 91.81 104 ILE A N 1
ATOM 761 C CA . ILE A 1 104 ? 0.603 -6.721 2.278 1.00 91.81 104 ILE A CA 1
ATOM 762 C C . ILE A 1 104 ? 0.917 -6.580 0.799 1.00 91.81 104 ILE A C 1
ATOM 764 O O . ILE A 1 104 ? 2.024 -6.221 0.393 1.00 91.81 104 ILE A O 1
ATOM 768 N N . ARG A 1 105 ? -0.061 -6.925 -0.032 1.00 92.31 105 ARG A N 1
ATOM 769 C CA . ARG A 1 105 ? 0.089 -6.935 -1.479 1.00 92.31 105 ARG A CA 1
ATOM 770 C C . ARG A 1 105 ? -1.139 -6.340 -2.149 1.00 92.31 105 ARG A C 1
ATOM 772 O O . ARG A 1 105 ? -2.152 -7.014 -2.313 1.00 92.31 105 ARG A O 1
ATOM 779 N N . ALA A 1 106 ? -1.024 -5.092 -2.588 1.00 91.56 106 ALA A N 1
ATOM 780 C CA . ALA A 1 106 ? -2.063 -4.444 -3.377 1.00 91.56 106 ALA A CA 1
ATOM 781 C C . ALA A 1 106 ? -1.930 -4.858 -4.847 1.00 91.56 106 ALA A C 1
ATOM 783 O O . ALA A 1 106 ? -0.910 -4.595 -5.485 1.00 91.56 106 ALA A O 1
ATOM 784 N N . SER A 1 107 ? -2.945 -5.540 -5.376 1.00 90.81 107 SER A N 1
ATOM 785 C CA . SER A 1 107 ? -2.951 -6.018 -6.762 1.00 90.81 107 SER A CA 1
ATOM 786 C C . SER A 1 107 ? -3.932 -5.179 -7.581 1.00 90.81 107 SER A C 1
ATOM 788 O O . SER A 1 107 ? -5.138 -5.253 -7.373 1.00 90.81 107 SER A O 1
ATOM 790 N N . LEU A 1 108 ? -3.412 -4.366 -8.495 1.00 88.19 108 LEU A N 1
ATOM 791 C CA . LEU A 1 108 ? -4.138 -3.358 -9.271 1.00 88.19 108 LEU A CA 1
ATOM 792 C C . LEU A 1 108 ? -4.474 -3.873 -10.679 1.00 88.19 108 LEU A C 1
ATOM 794 O O . LEU A 1 108 ? -4.170 -3.229 -11.682 1.00 88.19 108 LEU A O 1
ATOM 798 N N . TYR A 1 109 ? -5.075 -5.062 -10.769 1.00 86.31 109 TYR A N 1
ATOM 799 C CA . TYR A 1 109 ? -5.486 -5.639 -12.053 1.00 86.31 109 TYR A CA 1
ATOM 800 C C . TYR A 1 109 ? -6.536 -4.772 -12.765 1.00 86.31 109 TYR A C 1
ATOM 802 O O . TYR A 1 109 ? -7.156 -3.893 -12.172 1.00 86.31 109 TYR A O 1
ATOM 810 N N . ASN A 1 110 ? -6.793 -5.064 -14.042 1.00 81.06 110 ASN A N 1
ATOM 811 C CA . ASN A 1 110 ? -7.717 -4.288 -14.878 1.00 81.06 110 ASN A CA 1
ATOM 812 C C . ASN A 1 110 ? -9.137 -4.156 -14.301 1.00 81.06 110 ASN A C 1
ATOM 814 O O . ASN A 1 110 ? -9.797 -3.159 -14.572 1.00 81.06 110 ASN A O 1
ATOM 818 N N . ALA A 1 111 ? -9.587 -5.132 -13.508 1.00 84.44 111 ALA A N 1
ATOM 819 C CA . ALA A 1 111 ? -10.891 -5.095 -12.848 1.00 84.44 111 ALA A CA 1
ATOM 820 C C . ALA A 1 111 ? -10.974 -4.052 -11.720 1.00 84.44 111 ALA A C 1
ATOM 822 O O . ALA A 1 111 ? -12.068 -3.607 -11.399 1.00 84.44 111 ALA A O 1
ATOM 823 N N . ILE A 1 112 ? -9.836 -3.655 -11.141 1.00 86.06 112 ILE A N 1
ATOM 824 C CA . ILE A 1 112 ? -9.782 -2.662 -10.070 1.00 86.06 112 ILE A CA 1
ATOM 825 C C . ILE A 1 112 ? -9.931 -1.275 -10.677 1.00 86.06 112 ILE A C 1
ATOM 827 O O . ILE A 1 112 ? -9.135 -0.853 -11.518 1.00 86.06 112 ILE A O 1
ATOM 831 N N . THR A 1 113 ? -10.939 -0.542 -10.243 1.00 90.00 113 THR A N 1
ATOM 832 C CA . THR A 1 113 ? -11.208 0.830 -10.668 1.00 90.00 113 THR A CA 1
ATOM 833 C C . THR A 1 113 ? -10.266 1.822 -9.981 1.00 90.00 113 THR A C 1
ATOM 835 O O . THR A 1 113 ? -9.626 1.537 -8.965 1.00 90.00 113 THR A O 1
ATOM 838 N N . MET A 1 114 ? -10.153 3.028 -10.543 1.00 89.19 114 MET A N 1
ATOM 839 C CA . MET A 1 114 ? -9.402 4.099 -9.882 1.00 89.19 114 MET A CA 1
ATOM 840 C C . MET A 1 114 ? -10.061 4.500 -8.552 1.00 89.19 114 MET A C 1
ATOM 842 O O . MET A 1 114 ? -9.357 4.783 -7.592 1.00 89.19 114 MET A O 1
ATOM 846 N N . GLU A 1 115 ? -11.392 4.458 -8.465 1.00 90.19 115 GLU A N 1
ATOM 847 C CA . GLU A 1 115 ? -12.126 4.737 -7.224 1.00 90.19 115 GLU A CA 1
ATOM 848 C C . GLU A 1 115 ? -11.794 3.735 -6.115 1.00 90.19 115 GLU A C 1
ATOM 850 O O . GLU A 1 115 ? -11.551 4.133 -4.982 1.00 90.19 115 GLU A O 1
ATOM 855 N N . GLU A 1 116 ? -11.729 2.438 -6.426 1.00 90.19 116 GLU A N 1
ATOM 856 C CA . GLU A 1 116 ? -11.293 1.417 -5.462 1.00 90.19 116 GLU A CA 1
ATOM 857 C C . GLU A 1 116 ? -9.840 1.624 -5.031 1.00 90.19 116 GLU A C 1
ATOM 859 O O . GLU A 1 116 ? -9.511 1.450 -3.859 1.00 90.19 116 GLU A O 1
ATOM 864 N N . THR A 1 117 ? -8.982 2.053 -5.960 1.00 91.56 117 THR A N 1
ATOM 865 C CA . THR A 1 117 ? -7.587 2.391 -5.647 1.00 91.56 117 THR A CA 1
ATOM 866 C C . THR A 1 117 ? -7.504 3.595 -4.706 1.00 91.56 117 THR A C 1
ATOM 868 O O . THR A 1 117 ? -6.726 3.571 -3.757 1.00 91.56 117 THR A O 1
ATOM 871 N N . MET A 1 118 ? -8.322 4.627 -4.928 1.00 91.44 118 MET A N 1
ATOM 872 C CA . MET A 1 118 ? -8.402 5.789 -4.039 1.00 91.44 118 MET A CA 1
ATOM 873 C C . MET A 1 118 ? -8.940 5.406 -2.660 1.00 91.44 118 MET A C 1
ATOM 875 O O . MET A 1 118 ? -8.336 5.781 -1.666 1.00 91.44 118 MET A O 1
ATOM 879 N N . LYS A 1 119 ? -9.988 4.573 -2.579 1.00 93.19 119 LYS A N 1
ATOM 880 C CA . LYS A 1 119 ? -10.497 4.062 -1.292 1.00 93.19 119 LYS A CA 1
ATOM 881 C C . LYS A 1 119 ? -9.419 3.320 -0.505 1.00 93.19 119 LYS A C 1
ATOM 883 O O . LYS A 1 119 ? -9.324 3.491 0.706 1.00 93.19 119 LYS A O 1
ATOM 888 N N . LEU A 1 120 ? -8.610 2.498 -1.181 1.00 93.56 120 LEU A N 1
ATOM 889 C CA . LEU A 1 120 ? -7.459 1.849 -0.553 1.00 93.56 120 LEU A CA 1
ATOM 890 C C . LEU A 1 120 ? -6.442 2.886 -0.062 1.00 93.56 120 LEU A C 1
ATOM 892 O O . LEU A 1 120 ? -5.941 2.760 1.050 1.00 93.56 120 LEU A O 1
ATOM 896 N N . GLY A 1 121 ? -6.152 3.907 -0.868 1.00 94.12 121 GLY A N 1
ATOM 897 C CA . GLY A 1 121 ? -5.251 4.992 -0.490 1.00 94.12 121 GLY A CA 1
ATOM 898 C C . GLY A 1 121 ? -5.730 5.778 0.734 1.00 94.12 121 GLY A C 1
ATOM 899 O O . GLY A 1 121 ? -4.951 6.011 1.656 1.00 94.12 121 GLY A O 1
ATOM 900 N N . ASP A 1 122 ? -7.014 6.124 0.787 1.00 94.31 122 ASP A N 1
ATOM 901 C CA . ASP A 1 122 ? -7.629 6.800 1.932 1.00 94.31 122 ASP A CA 1
ATOM 902 C C . ASP A 1 122 ? -7.561 5.917 3.181 1.00 94.31 122 ASP A C 1
ATOM 904 O O . ASP A 1 122 ? -7.103 6.359 4.232 1.00 94.31 122 ASP A O 1
ATOM 908 N N . TYR A 1 123 ? -7.877 4.626 3.047 1.00 95.19 123 TYR A N 1
ATOM 909 C CA . TYR A 1 123 ? -7.717 3.668 4.139 1.00 95.19 123 TYR A CA 1
ATOM 910 C C . TYR A 1 123 ? -6.264 3.568 4.632 1.00 95.19 123 TYR A C 1
ATOM 912 O O . TYR A 1 123 ? -6.020 3.514 5.837 1.00 95.19 123 TYR A O 1
ATOM 920 N N . MET A 1 124 ? -5.283 3.572 3.723 1.00 94.44 124 MET A N 1
ATOM 921 C CA . MET A 1 124 ? -3.864 3.558 4.090 1.00 94.44 124 MET A CA 1
ATOM 922 C C . MET A 1 124 ? -3.460 4.808 4.878 1.00 94.44 124 MET A C 1
ATOM 924 O O . MET A 1 124 ? -2.671 4.695 5.817 1.00 94.44 124 MET A O 1
ATOM 928 N N . LYS A 1 125 ? -3.989 5.984 4.528 1.00 93.62 125 LYS A N 1
ATOM 929 C CA . LYS A 1 125 ? -3.737 7.228 5.268 1.00 93.62 125 LYS A CA 1
ATOM 930 C C . LYS A 1 125 ? -4.383 7.189 6.650 1.00 93.62 125 LYS A C 1
ATOM 932 O O . LYS A 1 125 ? -3.680 7.380 7.635 1.00 93.62 125 LYS A O 1
ATOM 937 N N . ASP A 1 126 ? -5.659 6.821 6.731 1.00 94.06 126 ASP A N 1
ATOM 938 C CA . ASP A 1 126 ? -6.383 6.687 8.001 1.00 94.06 126 ASP A CA 1
ATOM 939 C C . ASP A 1 126 ? -5.706 5.688 8.946 1.00 94.06 126 ASP A C 1
ATOM 941 O O . ASP A 1 126 ? -5.624 5.898 10.157 1.00 94.06 126 ASP A O 1
ATOM 945 N N . PHE A 1 127 ? -5.241 4.560 8.403 1.00 94.12 127 PHE A N 1
ATOM 946 C CA . PHE A 1 127 ? -4.539 3.552 9.185 1.00 94.12 127 PHE A CA 1
ATOM 947 C C . PHE A 1 127 ? -3.180 4.064 9.664 1.00 94.12 127 PHE A C 1
ATOM 949 O O . PHE A 1 127 ? -2.816 3.804 10.809 1.00 94.12 127 PHE A O 1
ATOM 956 N N . PHE A 1 128 ? -2.456 4.806 8.821 1.00 92.56 128 PHE A N 1
ATOM 957 C CA . PHE A 1 128 ? -1.204 5.444 9.214 1.00 92.56 128 PHE A CA 1
ATOM 958 C C . PHE A 1 128 ? -1.432 6.450 10.343 1.00 92.56 128 PHE A C 1
ATOM 960 O O . PHE A 1 128 ? -0.780 6.334 11.366 1.00 92.56 128 PHE A O 1
ATOM 967 N N . GLU A 1 129 ? -2.399 7.363 10.228 1.00 90.56 129 GLU A N 1
ATOM 968 C CA . GLU A 1 129 ? -2.681 8.365 11.268 1.00 90.56 129 GLU A CA 1
ATOM 969 C C . GLU A 1 129 ? -3.046 7.738 12.619 1.00 90.56 129 GLU A C 1
ATOM 971 O O . GLU A 1 129 ? -2.595 8.200 13.663 1.00 90.56 129 GLU A O 1
ATOM 976 N N . LYS A 1 130 ? -3.813 6.641 12.611 1.00 90.69 130 LYS A N 1
ATOM 977 C CA . LYS A 1 130 ? -4.208 5.921 13.835 1.00 90.69 130 LYS A CA 1
ATOM 978 C C . LYS A 1 130 ? -3.077 5.121 14.481 1.00 90.69 130 LYS A C 1
ATOM 980 O O . LYS A 1 130 ? -3.229 4.692 15.620 1.00 90.69 130 LYS A O 1
ATOM 985 N N . ASN A 1 131 ? -1.996 4.860 13.749 1.00 88.44 131 ASN A N 1
ATOM 986 C CA . ASN A 1 131 ? -0.901 3.995 14.186 1.00 88.44 131 ASN A CA 1
ATOM 987 C C . ASN A 1 131 ? 0.474 4.645 13.942 1.00 88.44 131 ASN A C 1
ATOM 989 O O . ASN A 1 131 ? 1.463 3.930 13.847 1.00 88.44 131 ASN A O 1
ATOM 993 N N . ALA A 1 132 ? 0.547 5.974 13.807 1.00 73.81 132 ALA A N 1
ATOM 994 C CA . ALA A 1 132 ? 1.770 6.683 13.419 1.00 73.81 132 ALA A CA 1
ATOM 995 C C . ALA A 1 132 ? 2.864 6.646 14.502 1.00 73.81 132 ALA A C 1
ATOM 997 O O . ALA A 1 132 ? 4.028 6.877 14.183 1.00 73.81 132 ALA A O 1
ATOM 998 N N . ASP A 1 133 ? 2.501 6.323 15.747 1.00 73.19 133 ASP A N 1
ATOM 999 C CA . ASP A 1 133 ? 3.395 6.237 16.913 1.00 73.19 133 ASP A CA 1
ATOM 1000 C C . ASP A 1 133 ? 4.101 4.870 17.049 1.00 73.19 133 ASP A C 1
ATOM 1002 O O . ASP A 1 133 ? 4.412 4.435 18.159 1.00 73.19 133 ASP A O 1
ATOM 1006 N N . TYR A 1 134 ? 4.289 4.159 15.935 1.00 62.53 134 TYR A N 1
ATOM 1007 C CA . TYR A 1 134 ? 4.809 2.789 15.913 1.00 62.53 134 TYR A CA 1
ATOM 1008 C C . TYR A 1 134 ? 6.328 2.670 16.045 1.00 62.53 134 TYR A C 1
ATOM 1010 O O . TYR A 1 134 ? 7.043 3.521 15.467 1.00 62.53 134 TYR A O 1
#

Secondary structure (DSSP, 8-state):
-------PPPP---------------------SHHHHHHHHHHHHHHSTTSEE--S-GGG--SSEEEEEESSSS--HHHHHHHHHHHHHTT--S-BPPTTT-SEEEE--TTS-HHHHHHHHHHHHHHHHHTTT-

pLDDT: mean 77.79, std 20.06, range [37.03, 95.19]

Sequence (134 aa):
MMKSSLTRPTAGAGRESLSQAKTKGATSHPCTGLNAKAGHIYEIINTSKGFYYSPVDPKYRSLMNIPFRIGGAAGNEELESKFVAGALQLGMIGLKGHRSVGGIRASLYNAITMEETMKLGDYMKDFFEKNADY